Protein AF-A0A3C1YUH9-F1 (afdb_monomer)

Radius of gyration: 12.73 Å; Cα contacts (8 Å, |Δi|>4): 147; chains: 1; bounding box: 24×30×37 Å

Sequence (90 aa):
ECKTANGLSVAFIGALDNGRTVRSLTYLLSKFDRIKFYFIAPREMQVKPDILAYLDKYKVSYELASDPSKIISQVDVVYQTRIDRERLQR

Solvent-accessible surface area (backbone atoms only — not comparable to full-atom values): 5260 Å² total; per-residue (Å²): 134,83,91,61,78,55,59,41,30,39,33,39,38,34,41,38,54,80,26,64,63,59,53,53,49,49,62,59,50,67,76,40,55,69,38,33,41,33,47,28,19,53,83,93,26,33,67,50,68,70,59,52,53,49,31,58,75,70,71,47,49,68,48,81,38,69,65,56,83,81,48,64,86,72,40,79,39,80,49,76,47,74,63,65,68,77,72,71,74,109

pLDDT: mean 88.39, std 10.47, range [45.03, 97.06]

Nearest PDB structures (foldseek):
  6ys6-assembly1_A  TM=9.642E-01  e=3.707E-09  Arabidopsis thaliana
  6yy1-assembly1_B  TM=9.592E-01  e=3.707E-09  Arabidopsis thaliana
  6yw9-assembly1_B  TM=9.325E-01  e=4.521E-09  Arabidopsis thaliana
  6yvb-assembly2_D  TM=9.627E-01  e=8.757E-09  Arabidopsis thaliana
  6kj9-assembly2_F  TM=9.530E-01  e=1.080E-07  Escherichia coli K-12

Secondary structure (DSSP, 8-state):
----STT-EEEEES--TT-HHHHHHHHHHTTSTT-EEEEE--GGGPPPHHHHHHHHHTT-EEEEES--TTTGGG-SEEEEPP--HHHH--

Mean predicted aligned error: 4.74 Å

Structure (mmCIF, N/CA/C/O backbone):
data_AF-A0A3C1YUH9-F1
#
_entry.id   AF-A0A3C1YUH9-F1
#
loop_
_atom_site.group_PDB
_atom_site.id
_atom_site.type_symbol
_atom_site.label_atom_id
_atom_site.label_alt_id
_atom_site.label_comp_id
_atom_site.label_asym_id
_atom_site.label_entity_id
_atom_site.label_seq_id
_atom_site.pdbx_PDB_ins_code
_atom_site.Cartn_x
_atom_site.Cartn_y
_atom_site.Cartn_z
_atom_site.occupancy
_atom_site.B_iso_or_equiv
_atom_site.auth_seq_id
_atom_site.auth_comp_id
_atom_site.auth_asym_id
_atom_site.auth_atom_id
_atom_site.pdbx_PDB_model_num
ATOM 1 N N . GLU A 1 1 ? -6.089 17.015 9.839 1.00 45.03 1 GLU A N 1
ATOM 2 C CA . GLU A 1 1 ? -5.159 16.384 10.802 1.00 45.03 1 GLU A CA 1
ATOM 3 C C . GLU A 1 1 ? -5.676 14.993 11.161 1.00 45.03 1 GLU A C 1
ATOM 5 O O . GLU A 1 1 ? -6.819 14.891 11.594 1.00 45.03 1 GLU A O 1
ATOM 10 N N . CYS A 1 2 ? -4.888 13.933 10.952 1.00 54.47 2 CYS A N 1
ATOM 11 C CA . CYS A 1 2 ? -5.260 12.572 11.365 1.00 54.47 2 CYS A CA 1
ATOM 12 C C . CYS A 1 2 ? -4.856 12.366 12.833 1.00 54.47 2 CYS A C 1
ATOM 14 O O . CYS A 1 2 ? -3.671 12.397 13.150 1.00 54.47 2 CYS A O 1
ATOM 16 N N . LYS A 1 3 ? -5.829 12.209 13.739 1.00 62.06 3 LYS A N 1
ATOM 17 C CA . LYS A 1 3 ? -5.590 12.166 15.198 1.00 62.06 3 LYS A CA 1
ATOM 18 C C . LYS A 1 3 ? -5.169 10.786 15.725 1.00 62.06 3 LYS A C 1
ATOM 20 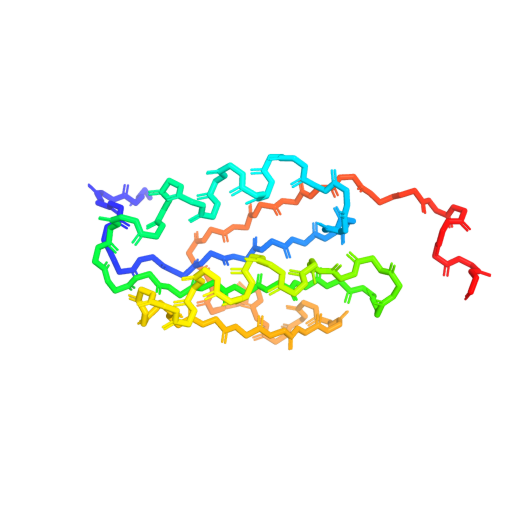O O . LYS A 1 3 ? -4.676 10.700 16.845 1.00 62.06 3 LYS A O 1
ATOM 25 N N . THR A 1 4 ? -5.351 9.718 14.946 1.00 75.19 4 THR A N 1
ATOM 26 C CA . THR A 1 4 ? -4.966 8.344 15.303 1.00 75.19 4 THR A CA 1
ATOM 27 C C . THR A 1 4 ? -4.495 7.594 14.055 1.00 75.19 4 THR A C 1
ATOM 29 O O . THR A 1 4 ? -4.927 7.898 12.945 1.00 75.19 4 THR A O 1
ATOM 32 N N . ALA A 1 5 ? -3.591 6.627 14.226 1.00 74.44 5 ALA A N 1
ATOM 33 C CA . ALA A 1 5 ? -3.120 5.793 13.119 1.00 74.44 5 ALA A CA 1
ATOM 34 C C . ALA A 1 5 ? -4.078 4.635 12.787 1.00 74.44 5 ALA A C 1
ATOM 36 O O . ALA A 1 5 ? -3.909 4.000 11.758 1.00 74.44 5 ALA A O 1
ATOM 37 N N . ASN A 1 6 ? -5.083 4.368 13.627 1.00 82.44 6 ASN A N 1
ATOM 38 C CA . ASN A 1 6 ? -6.053 3.293 13.418 1.00 82.44 6 ASN A CA 1
ATOM 39 C C . ASN A 1 6 ? -7.131 3.704 12.409 1.00 82.44 6 ASN A C 1
ATOM 41 O O . ASN A 1 6 ? -7.660 4.810 12.483 1.00 82.44 6 ASN A O 1
ATOM 45 N N . GLY A 1 7 ? -7.532 2.775 11.541 1.00 88.69 7 GLY A N 1
ATOM 46 C CA . GLY A 1 7 ? -8.591 2.994 10.553 1.00 88.69 7 GLY A CA 1
ATOM 47 C C . GLY A 1 7 ? -8.152 3.744 9.297 1.00 88.69 7 GLY A C 1
ATOM 48 O O . GLY A 1 7 ? -9.014 4.119 8.510 1.00 88.69 7 GLY A O 1
ATOM 49 N N . LEU A 1 8 ? -6.849 3.984 9.115 1.00 91.75 8 LEU A N 1
ATOM 50 C CA . LEU A 1 8 ? -6.341 4.742 7.975 1.00 91.75 8 LEU A CA 1
ATOM 51 C C . LEU A 1 8 ? -6.362 3.928 6.679 1.00 91.75 8 LEU A C 1
ATOM 53 O O . LEU A 1 8 ? -5.930 2.772 6.626 1.00 91.75 8 LEU A O 1
ATOM 57 N N . SER A 1 9 ? -6.770 4.597 5.608 1.00 94.00 9 SER A N 1
ATOM 58 C CA . SER A 1 9 ? -6.588 4.161 4.229 1.00 94.00 9 SER A CA 1
ATOM 59 C C . SER A 1 9 ? -5.359 4.839 3.626 1.00 94.00 9 SER A C 1
ATOM 61 O O . SER A 1 9 ? -5.303 6.065 3.523 1.00 94.00 9 SER A O 1
ATOM 63 N N . VAL A 1 10 ? -4.363 4.050 3.221 1.00 95.06 10 VAL A N 1
ATOM 64 C CA . VAL A 1 10 ? -3.059 4.552 2.760 1.00 95.06 10 VAL A CA 1
ATOM 65 C C . VAL A 1 10 ? -2.783 4.108 1.330 1.00 95.06 10 VAL A C 1
ATOM 67 O O . VAL A 1 10 ? -2.704 2.913 1.050 1.00 95.06 10 VAL A O 1
ATOM 70 N N . ALA A 1 11 ? -2.590 5.070 0.430 1.00 96.12 11 ALA A N 1
ATOM 71 C CA . ALA A 1 11 ? -2.179 4.833 -0.948 1.00 96.12 11 ALA A CA 1
ATOM 72 C C . ALA A 1 11 ? -0.666 4.980 -1.116 1.00 96.12 11 ALA A C 1
ATOM 74 O O . ALA A 1 11 ? -0.101 6.033 -0.834 1.00 96.12 11 ALA A O 1
ATOM 75 N N . PHE A 1 12 ? -0.022 3.954 -1.659 1.00 95.56 12 PHE A N 1
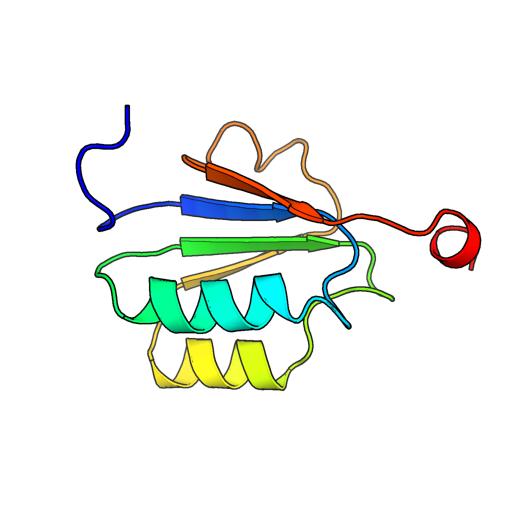ATOM 76 C CA . PHE A 1 12 ? 1.340 4.007 -2.167 1.00 95.56 12 PHE A CA 1
ATOM 77 C C . PHE A 1 12 ? 1.308 4.183 -3.680 1.00 95.56 12 PHE A C 1
ATOM 79 O O . PHE A 1 12 ? 0.759 3.333 -4.375 1.00 95.56 12 PHE A O 1
ATOM 86 N N . ILE A 1 13 ? 1.904 5.261 -4.191 1.00 93.50 13 ILE A N 1
ATOM 87 C CA . ILE A 1 13 ? 1.910 5.564 -5.628 1.00 93.50 13 ILE A CA 1
ATOM 88 C C . ILE A 1 13 ? 3.348 5.634 -6.125 1.00 93.50 13 ILE A C 1
ATOM 90 O O . ILE A 1 13 ? 4.096 6.505 -5.686 1.00 93.50 13 ILE A O 1
ATOM 94 N N . GLY A 1 14 ? 3.728 4.765 -7.061 1.00 90.88 14 GLY A N 1
ATOM 95 C CA . GLY A 1 14 ? 4.985 4.902 -7.797 1.00 90.88 14 GLY A CA 1
ATOM 96 C C . GLY A 1 14 ? 5.716 3.595 -8.082 1.00 90.88 14 GLY A C 1
ATOM 97 O O . GLY A 1 14 ? 5.086 2.598 -8.414 1.00 90.88 14 GLY A O 1
ATOM 98 N N . ALA A 1 15 ? 7.051 3.596 -7.996 1.00 91.12 15 ALA A N 1
ATOM 99 C CA . ALA A 1 15 ? 7.850 2.379 -8.118 1.00 91.12 15 ALA A CA 1
ATOM 100 C C . ALA A 1 15 ? 7.859 1.629 -6.774 1.00 91.12 15 ALA A C 1
ATOM 102 O O . ALA A 1 15 ? 8.488 2.075 -5.807 1.00 91.12 15 ALA A O 1
ATOM 103 N N . LEU A 1 16 ? 7.121 0.520 -6.689 1.00 92.50 16 LEU A N 1
ATOM 104 C CA . LEU A 1 16 ? 6.872 -0.225 -5.446 1.00 92.50 16 LEU A CA 1
ATOM 105 C C . LEU A 1 16 ? 7.704 -1.512 -5.344 1.00 92.50 16 LEU A C 1
ATOM 107 O O . LEU A 1 16 ? 7.969 -1.988 -4.241 1.00 92.50 16 LEU A O 1
ATOM 111 N N . ASP A 1 17 ? 8.187 -2.036 -6.467 1.00 89.44 17 ASP A N 1
ATOM 112 C CA . ASP A 1 17 ? 9.008 -3.248 -6.560 1.00 89.44 17 ASP A CA 1
ATOM 113 C C . ASP A 1 17 ? 10.326 -3.163 -5.765 1.00 89.44 17 ASP A C 1
ATOM 115 O O . ASP A 1 17 ? 10.747 -4.133 -5.125 1.00 89.44 17 ASP A O 1
ATOM 119 N N . ASN A 1 18 ? 10.949 -1.981 -5.767 1.00 83.62 18 ASN A N 1
ATOM 120 C CA . ASN A 1 18 ? 12.188 -1.672 -5.043 1.00 83.62 18 ASN A CA 1
ATOM 121 C C . ASN A 1 18 ? 11.975 -0.687 -3.882 1.00 83.62 18 ASN A C 1
ATOM 123 O O . ASN A 1 18 ? 12.936 -0.221 -3.261 1.00 83.62 18 ASN A O 1
ATOM 127 N N . GLY A 1 19 ? 10.719 -0.365 -3.565 1.00 78.69 19 GLY A N 1
ATOM 128 C CA . GLY A 1 19 ? 10.346 0.604 -2.541 1.00 78.69 19 GLY A CA 1
ATOM 129 C C . GLY A 1 19 ? 10.649 0.108 -1.127 1.00 78.69 19 GLY A C 1
ATOM 130 O O . GLY A 1 19 ? 9.745 -0.310 -0.407 1.00 78.69 19 GLY A O 1
ATOM 131 N N . ARG A 1 20 ? 11.911 0.195 -0.682 1.00 86.75 20 ARG A N 1
ATOM 132 C CA . ARG A 1 20 ? 12.310 -0.132 0.705 1.00 86.75 20 ARG A CA 1
ATOM 133 C C . ARG A 1 20 ? 11.458 0.616 1.733 1.00 86.75 20 ARG A C 1
ATOM 135 O O . ARG A 1 20 ? 11.068 0.039 2.745 1.00 86.75 20 ARG A O 1
ATOM 142 N N . THR A 1 21 ? 11.119 1.871 1.443 1.00 88.62 21 THR A N 1
ATOM 143 C CA . THR A 1 21 ? 10.273 2.685 2.318 1.00 88.62 21 THR A CA 1
ATOM 144 C C . THR A 1 21 ? 8.823 2.212 2.329 1.00 88.62 21 THR A C 1
ATOM 146 O O . THR A 1 21 ? 8.247 2.108 3.404 1.00 88.62 21 THR A O 1
ATOM 149 N N . VAL A 1 22 ? 8.261 1.840 1.171 1.00 91.88 22 VAL A N 1
ATOM 150 C CA . VAL A 1 22 ? 6.907 1.259 1.066 1.00 91.88 22 VAL A CA 1
ATOM 151 C C . VAL A 1 22 ? 6.823 -0.004 1.908 1.00 91.88 22 VAL A C 1
ATOM 153 O O . VAL A 1 22 ? 5.905 -0.161 2.704 1.00 91.88 22 VAL A O 1
ATOM 156 N N . ARG A 1 23 ? 7.833 -0.870 1.800 1.00 93.25 23 ARG A N 1
ATOM 157 C CA . ARG A 1 23 ? 7.933 -2.101 2.581 1.00 93.25 23 ARG A CA 1
ATOM 158 C C . ARG A 1 23 ? 7.983 -1.833 4.085 1.00 93.25 23 ARG A C 1
ATOM 160 O O . ARG A 1 23 ? 7.182 -2.390 4.828 1.00 93.25 23 ARG A O 1
ATOM 167 N N . SER A 1 24 ? 8.899 -0.969 4.525 1.00 93.25 24 SER A N 1
ATOM 168 C CA . SER A 1 24 ? 9.042 -0.617 5.944 1.00 93.25 24 SER A CA 1
ATOM 169 C C . SER A 1 24 ? 7.754 -0.010 6.506 1.00 93.25 24 SER A C 1
ATOM 171 O O . SER A 1 24 ? 7.275 -0.427 7.561 1.00 93.25 24 SER A O 1
ATOM 173 N N . LEU A 1 25 ? 7.145 0.922 5.765 1.00 93.44 25 LEU A N 1
ATOM 174 C CA . LEU A 1 25 ? 5.922 1.587 6.194 1.00 93.44 25 LEU A CA 1
ATOM 175 C C . LEU A 1 25 ? 4.731 0.625 6.217 1.00 93.44 25 LEU A C 1
ATOM 177 O O . LEU A 1 25 ? 3.951 0.663 7.159 1.00 93.44 25 LEU A O 1
ATOM 181 N N . THR A 1 26 ? 4.633 -0.283 5.245 1.00 94.88 26 THR A N 1
ATOM 182 C CA . THR A 1 26 ? 3.610 -1.338 5.224 1.00 94.88 26 THR A CA 1
ATOM 183 C C . THR A 1 26 ? 3.726 -2.230 6.460 1.00 94.88 26 THR A C 1
ATOM 185 O O . THR A 1 26 ? 2.736 -2.445 7.153 1.00 94.88 26 THR A O 1
ATOM 188 N N . TYR A 1 27 ? 4.935 -2.692 6.802 1.00 94.56 27 TYR A N 1
ATOM 189 C CA . TYR A 1 27 ? 5.147 -3.501 8.007 1.00 94.56 27 TYR A CA 1
ATOM 190 C C . TYR A 1 27 ? 4.847 -2.739 9.297 1.00 94.56 27 TYR A C 1
ATOM 192 O O . TYR A 1 27 ? 4.278 -3.309 10.224 1.00 94.56 27 TYR A O 1
ATOM 200 N N . LEU A 1 28 ? 5.204 -1.459 9.384 1.00 94.06 28 LEU A N 1
ATOM 201 C CA . LEU A 1 28 ? 4.889 -0.650 10.558 1.00 94.06 28 LEU A CA 1
ATOM 202 C C . LEU A 1 28 ? 3.378 -0.44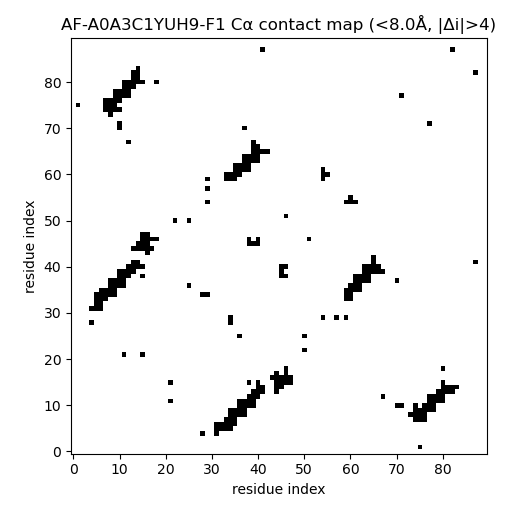8 10.704 1.00 94.06 28 LEU A C 1
ATOM 204 O O . LEU A 1 28 ? 2.824 -0.721 11.766 1.00 94.06 28 LEU A O 1
ATOM 208 N N . LEU A 1 29 ? 2.722 0.005 9.636 1.00 93.81 29 LEU A N 1
ATOM 209 C CA . LEU A 1 29 ? 1.304 0.341 9.648 1.00 93.81 29 LEU A CA 1
ATOM 210 C C . LEU A 1 29 ? 0.419 -0.901 9.797 1.00 93.81 29 LEU A C 1
ATOM 212 O O . LEU A 1 29 ? -0.605 -0.827 10.457 1.00 93.81 29 LEU A O 1
ATOM 216 N N . SER A 1 30 ? 0.848 -2.069 9.314 1.00 93.56 30 SER A N 1
ATOM 217 C CA . SER A 1 30 ? 0.128 -3.338 9.516 1.00 93.56 30 SER A CA 1
ATOM 218 C C 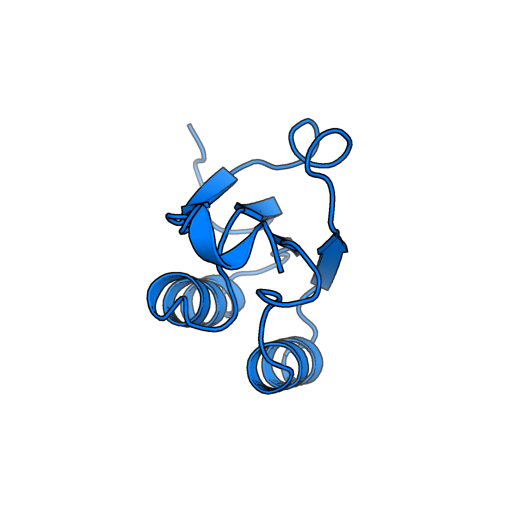. SER A 1 30 ? -0.092 -3.732 10.985 1.00 93.56 30 SER A C 1
ATOM 220 O O . SER A 1 30 ? -0.906 -4.605 11.265 1.00 93.56 30 SER A O 1
ATOM 222 N N . LYS A 1 31 ? 0.633 -3.106 11.923 1.00 92.44 31 LYS A N 1
ATOM 223 C CA . LYS A 1 31 ? 0.489 -3.329 13.369 1.00 92.44 31 LYS A CA 1
ATOM 224 C C . LYS A 1 31 ? -0.639 -2.510 14.002 1.00 92.44 31 LYS A C 1
ATOM 226 O O . LYS A 1 31 ? -0.900 -2.680 15.188 1.00 92.44 31 LYS A O 1
ATOM 231 N N . PHE A 1 32 ? -1.248 -1.600 13.247 1.00 92.88 32 PHE A N 1
ATOM 232 C CA . PHE A 1 32 ? -2.374 -0.784 13.686 1.00 92.88 32 PHE A CA 1
ATOM 233 C C . PHE A 1 32 ? -3.693 -1.404 13.229 1.00 92.88 32 PHE A C 1
ATOM 235 O O . PHE A 1 32 ? -3.752 -2.159 12.256 1.00 92.88 32 PHE A O 1
ATOM 242 N N . ASP A 1 33 ? -4.772 -1.064 13.926 1.00 90.81 33 ASP A N 1
ATOM 243 C CA . ASP A 1 33 ? -6.074 -1.661 13.661 1.00 90.81 33 ASP A CA 1
ATOM 244 C C . ASP A 1 33 ? -6.746 -1.040 12.438 1.00 90.81 33 ASP A C 1
ATOM 246 O O . ASP A 1 33 ? -6.756 0.180 12.263 1.00 90.81 33 ASP A O 1
ATOM 250 N N . ARG A 1 34 ? -7.416 -1.889 11.646 1.00 92.38 34 ARG A N 1
ATOM 251 C CA . ARG A 1 34 ? -8.292 -1.496 10.524 1.00 92.38 34 ARG A CA 1
ATOM 252 C C . ARG A 1 34 ? -7.597 -0.658 9.442 1.00 92.38 34 ARG A C 1
ATOM 254 O O . ARG A 1 34 ? -8.221 0.210 8.843 1.00 92.38 34 ARG A O 1
ATOM 261 N N . ILE A 1 35 ? -6.321 -0.925 9.180 1.00 95.12 35 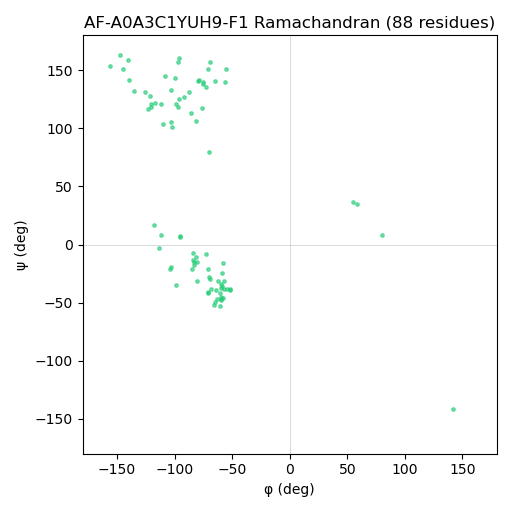ILE A N 1
ATOM 262 C CA . ILE A 1 35 ? -5.605 -0.307 8.060 1.00 95.12 35 ILE A CA 1
ATOM 263 C C . ILE A 1 35 ? -6.024 -0.943 6.739 1.00 95.12 35 ILE A C 1
ATOM 265 O O . ILE A 1 35 ? -6.146 -2.169 6.646 1.00 95.12 35 ILE A O 1
ATOM 269 N N . LYS A 1 36 ? -6.179 -0.109 5.706 1.00 95.69 36 LYS A N 1
ATOM 270 C CA . LYS A 1 36 ? -6.291 -0.559 4.317 1.00 95.69 36 LYS A CA 1
ATOM 271 C C . LYS A 1 36 ? -5.182 0.051 3.465 1.00 95.69 36 LYS A C 1
ATOM 273 O O . LYS A 1 36 ? -5.012 1.268 3.440 1.00 95.69 36 LYS A O 1
ATOM 278 N N . PHE A 1 37 ? -4.448 -0.788 2.741 1.00 96.69 37 PHE A N 1
ATOM 279 C CA . PHE A 1 37 ? -3.418 -0.340 1.802 1.00 96.69 37 PHE A CA 1
ATOM 280 C C . PHE A 1 37 ? -3.921 -0.335 0.360 1.00 96.69 37 PHE A C 1
ATOM 282 O O . PHE A 1 37 ? -4.627 -1.241 -0.069 1.00 96.69 37 PHE A O 1
ATOM 289 N N . TYR A 1 38 ? -3.492 0.647 -0.421 1.00 96.69 38 TYR A N 1
ATOM 290 C CA . TYR A 1 38 ? -3.687 0.677 -1.866 1.00 96.69 38 TYR A CA 1
ATOM 291 C C . TYR A 1 38 ? -2.322 0.801 -2.535 1.00 96.69 38 TYR A C 1
ATOM 293 O O . TYR A 1 38 ? -1.624 1.790 -2.333 1.00 96.69 38 TYR A O 1
ATOM 301 N N . PHE A 1 39 ? -1.920 -0.196 -3.318 1.00 96.19 39 PHE A N 1
ATOM 302 C CA . PHE A 1 39 ? -0.650 -0.188 -4.041 1.00 96.19 39 PHE A CA 1
ATOM 303 C C . PHE A 1 39 ? -0.902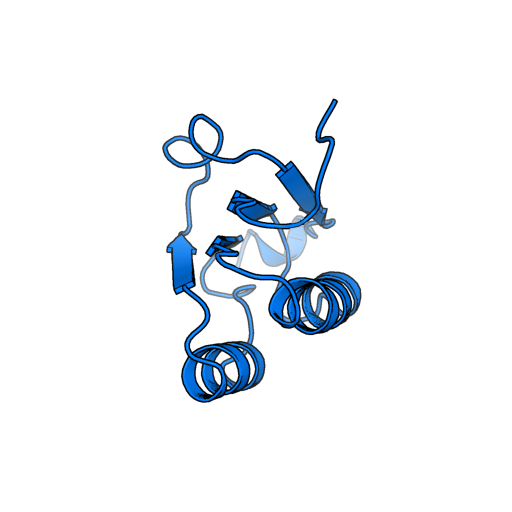 0.158 -5.506 1.00 96.19 39 PHE A C 1
ATOM 305 O O . PHE A 1 39 ? -1.345 -0.678 -6.299 1.00 96.19 39 PHE A O 1
ATOM 312 N N . ILE A 1 40 ? -0.639 1.415 -5.854 1.00 94.50 40 ILE A N 1
ATOM 313 C CA . ILE A 1 40 ? -0.896 1.970 -7.177 1.00 94.50 40 ILE A CA 1
ATOM 314 C C . ILE A 1 40 ? 0.421 2.074 -7.939 1.00 94.50 40 ILE A C 1
ATOM 316 O O . ILE A 1 40 ? 1.253 2.948 -7.679 1.00 94.50 40 ILE A O 1
ATOM 320 N N . ALA A 1 41 ? 0.611 1.166 -8.887 1.00 92.62 41 ALA A N 1
ATOM 321 C CA . ALA A 1 41 ? 1.807 1.116 -9.711 1.00 92.62 41 ALA A CA 1
ATOM 322 C C . ALA A 1 41 ? 1.539 0.400 -11.039 1.00 92.62 41 ALA A C 1
ATOM 324 O O . ALA A 1 41 ? 0.689 -0.496 -11.099 1.00 92.62 41 ALA A O 1
ATOM 325 N N . PRO A 1 42 ? 2.304 0.723 -12.096 1.00 89.69 42 PRO A N 1
ATOM 326 C CA . PRO A 1 42 ? 2.365 -0.112 -13.286 1.00 89.69 42 PRO A CA 1
ATOM 327 C C . PRO A 1 42 ? 2.754 -1.548 -12.928 1.00 89.69 42 PRO A C 1
ATOM 329 O O . PRO A 1 42 ? 3.492 -1.785 -11.969 1.00 89.69 42 PRO A O 1
ATOM 332 N N . ARG A 1 43 ? 2.300 -2.513 -13.735 1.00 89.12 43 ARG A N 1
ATOM 333 C CA . ARG A 1 43 ? 2.511 -3.949 -13.490 1.00 89.12 43 ARG A CA 1
ATOM 334 C C . ARG A 1 43 ? 3.983 -4.304 -13.244 1.00 89.12 43 ARG A C 1
ATOM 336 O O . ARG A 1 43 ? 4.273 -5.114 -12.371 1.00 89.12 43 ARG A O 1
ATOM 343 N N . GLU A 1 44 ? 4.897 -3.679 -13.978 1.00 89.06 44 GLU A N 1
ATOM 344 C CA . GLU A 1 44 ? 6.345 -3.919 -13.896 1.00 89.06 44 GLU A CA 1
ATOM 345 C C . GLU A 1 44 ? 7.003 -3.403 -12.611 1.00 89.06 44 GLU A C 1
ATOM 347 O O . GLU A 1 44 ? 8.093 -3.846 -12.255 1.00 89.06 44 GLU A O 1
ATOM 352 N N . MET A 1 45 ? 6.366 -2.455 -11.921 1.00 90.88 45 MET A N 1
ATOM 353 C CA . MET A 1 45 ? 6.894 -1.842 -10.698 1.00 90.88 45 MET A CA 1
ATOM 354 C C . MET A 1 45 ? 5.997 -2.105 -9.493 1.00 90.88 45 MET A C 1
ATOM 356 O O . MET A 1 45 ? 6.094 -1.403 -8.487 1.00 90.88 45 MET A O 1
ATOM 360 N N . GLN A 1 46 ? 5.107 -3.089 -9.597 1.00 93.88 46 GLN A N 1
ATOM 361 C CA . GLN A 1 46 ? 4.170 -3.423 -8.540 1.00 93.88 46 GLN A CA 1
ATOM 362 C C . GLN A 1 46 ? 4.888 -4.048 -7.334 1.00 93.88 46 GLN A C 1
ATOM 364 O O . GLN A 1 46 ? 5.999 -4.577 -7.428 1.00 93.88 46 GLN A O 1
ATOM 369 N N . VAL A 1 47 ? 4.246 -3.953 -6.172 1.00 94.38 47 VAL A N 1
ATOM 370 C CA . VAL A 1 47 ? 4.736 -4.519 -4.921 1.00 94.38 47 VAL A CA 1
ATOM 371 C C . VAL A 1 47 ? 4.992 -6.023 -5.061 1.00 94.38 47 VAL A C 1
ATOM 373 O O . VAL A 1 47 ? 4.241 -6.755 -5.709 1.00 94.38 47 VAL A O 1
ATOM 376 N N . LYS A 1 48 ? 6.084 -6.496 -4.456 1.00 94.00 48 LYS A N 1
ATOM 377 C CA . LYS A 1 48 ? 6.481 -7.904 -4.538 1.00 94.00 48 LYS A CA 1
ATOM 378 C C . LYS A 1 48 ? 5.541 -8.813 -3.721 1.00 94.00 48 LYS A C 1
ATOM 380 O O . LYS A 1 48 ? 5.017 -8.373 -2.692 1.00 94.00 48 LYS A O 1
ATOM 385 N N . PRO A 1 49 ? 5.365 -10.090 -4.126 1.00 93.50 49 PRO A N 1
ATOM 386 C CA . PRO A 1 49 ? 4.424 -11.017 -3.487 1.00 93.50 49 PRO A CA 1
ATOM 387 C C . PRO A 1 49 ? 4.679 -11.269 -2.001 1.00 93.50 49 PRO A C 1
ATOM 389 O O . PRO A 1 49 ? 3.767 -11.622 -1.268 1.00 93.50 49 PRO A O 1
ATOM 392 N N . ASP A 1 50 ? 5.909 -11.090 -1.536 1.00 94.06 50 ASP A N 1
ATOM 393 C CA . ASP A 1 50 ? 6.279 -11.320 -0.144 1.00 94.06 50 ASP A CA 1
ATOM 394 C C . ASP A 1 50 ? 5.693 -10.276 0.819 1.00 94.06 50 ASP A C 1
ATOM 396 O O . ASP A 1 50 ? 5.425 -10.590 1.978 1.00 94.06 50 ASP A O 1
ATOM 400 N N . ILE A 1 51 ? 5.438 -9.051 0.347 1.00 94.38 51 ILE A N 1
ATOM 401 C CA . ILE A 1 51 ? 4.674 -8.059 1.117 1.00 94.38 51 ILE A CA 1
ATOM 402 C C . ILE A 1 51 ? 3.200 -8.467 1.175 1.00 94.38 51 ILE A C 1
ATOM 404 O O . ILE A 1 51 ? 2.600 -8.396 2.242 1.00 94.38 51 ILE A O 1
ATOM 408 N N . LEU A 1 52 ? 2.632 -8.942 0.064 1.00 95.62 52 LEU A N 1
ATOM 409 C CA . LEU A 1 52 ? 1.235 -9.387 0.009 1.00 95.62 52 LEU A CA 1
ATOM 410 C C . LEU A 1 52 ? 1.001 -10.591 0.923 1.00 95.62 52 LEU A C 1
ATOM 412 O O . LEU A 1 52 ? 0.121 -10.550 1.772 1.00 95.62 52 LEU A O 1
ATOM 416 N N . ALA A 1 53 ? 1.884 -11.588 0.862 1.00 96.56 53 ALA A N 1
ATOM 417 C CA . ALA A 1 53 ? 1.845 -12.755 1.738 1.00 96.56 53 ALA A CA 1
ATOM 418 C C . ALA A 1 53 ? 1.946 -12.379 3.225 1.00 96.56 53 ALA A C 1
ATOM 420 O O . ALA A 1 53 ? 1.322 -13.011 4.079 1.00 96.56 53 ALA A O 1
ATOM 421 N N . TYR A 1 54 ? 2.724 -11.343 3.555 1.00 95.94 54 TYR A N 1
ATOM 422 C CA . TYR A 1 54 ? 2.748 -10.799 4.908 1.00 95.94 54 TYR A CA 1
ATOM 423 C C . TYR A 1 54 ? 1.386 -10.197 5.278 1.00 95.94 54 TYR A C 1
ATOM 425 O O . TYR A 1 54 ? 0.842 -10.532 6.326 1.00 95.94 54 TYR A O 1
ATOM 433 N N . LEU A 1 55 ? 0.806 -9.350 4.426 1.00 96.50 55 LEU A N 1
ATOM 434 C CA . LEU A 1 55 ? -0.501 -8.738 4.688 1.00 96.50 55 LEU A CA 1
ATOM 435 C C . LEU A 1 55 ? -1.611 -9.786 4.829 1.00 96.50 55 LEU A C 1
ATOM 437 O O . LEU A 1 55 ? -2.390 -9.701 5.776 1.00 96.50 55 LEU A O 1
ATOM 441 N N . ASP A 1 56 ? -1.614 -10.817 3.985 1.00 97.06 56 ASP A N 1
ATOM 442 C CA . ASP A 1 56 ? -2.535 -11.954 4.069 1.00 97.06 56 ASP A CA 1
ATOM 443 C C . ASP A 1 56 ? -2.394 -12.697 5.401 1.00 97.06 56 ASP A C 1
ATOM 445 O O . ASP A 1 56 ? -3.384 -12.958 6.090 1.00 97.06 56 ASP A O 1
ATOM 449 N N . LYS A 1 57 ? -1.152 -12.984 5.817 1.00 96.69 57 LYS A N 1
ATOM 450 C CA . LYS A 1 57 ? -0.858 -13.654 7.093 1.00 96.69 57 LYS A CA 1
ATOM 451 C C . LYS A 1 57 ? -1.427 -12.890 8.291 1.00 96.69 57 LYS A C 1
ATOM 453 O O . LYS A 1 57 ? -1.905 -13.517 9.236 1.00 96.69 57 LYS A O 1
ATOM 458 N N . TYR A 1 58 ? -1.371 -11.560 8.260 1.00 95.31 58 TYR A N 1
ATOM 459 C CA . TYR A 1 58 ? -1.890 -10.693 9.322 1.00 95.31 58 TYR A CA 1
ATOM 460 C C . TYR A 1 58 ? -3.317 -10.189 9.058 1.00 95.31 58 TYR A C 1
ATOM 462 O O . TYR A 1 58 ? -3.830 -9.395 9.841 1.00 95.31 58 TYR A O 1
ATOM 470 N N . LYS A 1 59 ? -3.982 -10.680 8.000 1.00 96.00 59 LYS A N 1
ATOM 471 C CA . LYS A 1 59 ? -5.352 -10.313 7.605 1.00 96.00 59 LYS A CA 1
ATOM 472 C C . LYS A 1 59 ? -5.554 -8.803 7.422 1.00 96.00 59 LYS A C 1
ATOM 474 O O . LYS A 1 59 ? -6.611 -8.262 7.748 1.00 96.00 59 LYS A O 1
ATOM 479 N N . VAL A 1 60 ? -4.541 -8.119 6.901 1.00 96.56 60 VAL A N 1
ATOM 480 C CA . VAL A 1 60 ? -4.607 -6.686 6.608 1.00 96.56 60 VAL A CA 1
ATOM 481 C C . VAL A 1 60 ? -5.179 -6.486 5.212 1.00 96.56 60 VAL A C 1
ATOM 483 O O . VAL A 1 60 ? -4.736 -7.115 4.255 1.00 96.56 60 VAL A O 1
ATOM 486 N N . SER A 1 61 ? -6.168 -5.602 5.087 1.00 96.44 61 SER A N 1
ATOM 487 C CA . SER A 1 61 ? -6.827 -5.347 3.806 1.00 96.44 61 SER A CA 1
ATOM 488 C C . SER A 1 61 ? -5.914 -4.570 2.865 1.00 96.44 61 SER A C 1
ATOM 490 O O . SER A 1 61 ? -5.309 -3.569 3.255 1.00 96.44 61 SER A O 1
ATOM 492 N N . TYR A 1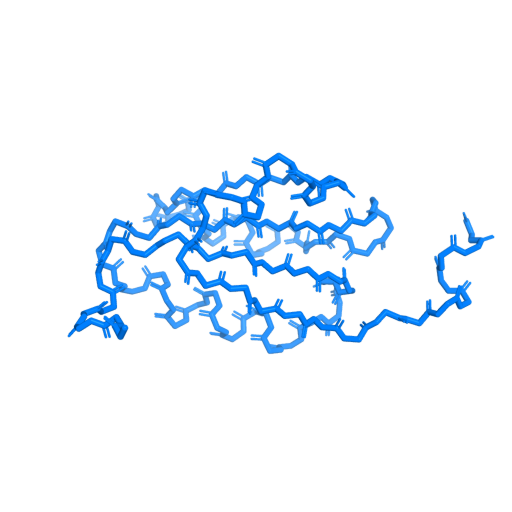 62 ? -5.852 -4.987 1.604 1.00 96.88 62 TYR A N 1
ATOM 493 C CA . TYR A 1 62 ? -5.140 -4.242 0.578 1.00 96.88 62 TYR A CA 1
ATOM 494 C C . TYR A 1 62 ? -5.789 -4.376 -0.799 1.00 96.88 62 TYR A C 1
ATOM 496 O O . TYR A 1 62 ? -6.589 -5.276 -1.042 1.00 96.88 62 TYR A O 1
ATOM 504 N N . GLU A 1 63 ? -5.422 -3.476 -1.704 1.00 96.00 63 GLU A N 1
ATOM 505 C CA . GLU A 1 63 ? -5.860 -3.480 -3.096 1.00 96.00 63 GLU A CA 1
ATOM 506 C C . GLU A 1 63 ? -4.696 -3.101 -4.016 1.00 96.00 63 GLU A C 1
ATOM 508 O O . GLU A 1 63 ? -3.876 -2.243 -3.680 1.00 96.00 63 GLU A O 1
ATOM 513 N N . LEU A 1 64 ? -4.613 -3.755 -5.175 1.00 95.44 64 LEU A N 1
ATOM 514 C CA . LEU A 1 64 ? -3.652 -3.420 -6.222 1.00 95.44 64 LEU A CA 1
ATOM 515 C C . LEU A 1 64 ? -4.371 -2.662 -7.329 1.00 95.44 64 LEU A C 1
ATOM 517 O O . LEU A 1 64 ? -5.411 -3.107 -7.811 1.00 95.44 64 LEU A O 1
ATOM 521 N N . ALA A 1 65 ? -3.785 -1.559 -7.775 1.00 93.50 65 ALA A N 1
ATOM 522 C CA . ALA A 1 65 ? -4.311 -0.779 -8.882 1.00 93.50 65 ALA A CA 1
ATOM 523 C C . ALA A 1 65 ? -3.179 -0.267 -9.774 1.00 93.50 65 ALA A C 1
ATOM 525 O O . ALA A 1 65 ? -2.025 -0.172 -9.360 1.00 93.50 65 ALA A O 1
ATOM 526 N N . SER A 1 66 ? -3.514 0.071 -11.013 1.00 89.75 66 SER A N 1
ATOM 527 C CA . SER A 1 66 ? -2.596 0.715 -11.959 1.00 89.75 66 SER A CA 1
ATOM 528 C C . SER A 1 66 ? -2.867 2.210 -12.119 1.00 89.75 66 SER A C 1
ATOM 530 O O . SER A 1 66 ? -1.987 2.934 -12.571 1.00 89.75 66 SER A O 1
ATOM 532 N N . ASP A 1 67 ? -4.066 2.668 -11.747 1.00 86.31 67 ASP A N 1
ATOM 533 C CA . ASP A 1 67 ? -4.508 4.051 -11.907 1.00 86.31 67 ASP A CA 1
ATOM 534 C C . ASP A 1 67 ? -4.985 4.635 -10.566 1.00 86.31 67 ASP A C 1
ATOM 536 O O . ASP A 1 67 ? -5.779 3.998 -9.864 1.00 86.31 67 ASP A O 1
ATOM 540 N N . PRO A 1 68 ? -4.522 5.838 -10.190 1.00 85.88 68 PRO A N 1
ATOM 541 C CA . PRO A 1 68 ? -4.864 6.432 -8.907 1.00 85.88 68 PRO A CA 1
ATOM 542 C C . PRO A 1 68 ? -6.208 7.182 -8.893 1.00 85.88 68 PRO A C 1
ATOM 544 O O . PRO A 1 68 ? -6.701 7.492 -7.808 1.00 85.88 68 PRO A O 1
ATOM 547 N N . SER A 1 69 ? -6.823 7.483 -10.043 1.00 85.50 69 SER A N 1
ATOM 548 C CA . SER A 1 69 ? -7.912 8.471 -10.164 1.00 85.50 69 SER A CA 1
ATOM 549 C C . SER A 1 69 ? -9.139 8.129 -9.321 1.00 85.50 69 SER A C 1
ATOM 551 O O . SER A 1 69 ? -9.795 9.019 -8.788 1.00 85.50 69 SER A O 1
ATOM 553 N N . LYS A 1 70 ? -9.450 6.837 -9.167 1.00 81.56 70 LYS A N 1
ATOM 554 C CA . LYS A 1 70 ? -10.598 6.376 -8.366 1.00 81.56 70 LYS A CA 1
ATOM 555 C C . LYS A 1 70 ? -10.283 6.234 -6.876 1.00 81.56 70 LYS A C 1
ATOM 557 O O . LYS A 1 70 ? -11.208 6.224 -6.069 1.00 81.56 70 LYS A O 1
ATOM 562 N N . ILE A 1 71 ? -9.004 6.112 -6.520 1.00 87.38 71 ILE A N 1
ATOM 563 C CA . ILE A 1 71 ? -8.550 5.757 -5.169 1.00 87.38 71 ILE A CA 1
ATOM 564 C C . ILE A 1 71 ? -8.136 6.998 -4.380 1.00 87.38 71 ILE A C 1
ATOM 566 O O . ILE A 1 71 ? -8.403 7.059 -3.185 1.00 87.38 71 ILE A O 1
ATOM 570 N N . ILE A 1 72 ? -7.548 8.011 -5.029 1.00 86.12 72 ILE A N 1
ATOM 571 C CA . ILE A 1 72 ? -7.079 9.234 -4.352 1.00 86.12 72 ILE A CA 1
ATOM 572 C C . ILE A 1 72 ? -8.193 9.900 -3.532 1.00 86.12 72 ILE A C 1
ATOM 574 O O . ILE A 1 72 ? -7.936 10.368 -2.429 1.00 86.12 72 ILE A O 1
ATOM 578 N N . SER A 1 73 ? -9.433 9.912 -4.027 1.00 86.44 73 SER A N 1
ATOM 579 C CA . SER A 1 73 ? -10.569 10.519 -3.317 1.00 86.44 73 SER A CA 1
ATOM 580 C C . SER A 1 73 ? -11.064 9.715 -2.106 1.00 86.44 73 SER A C 1
ATOM 582 O O . SER A 1 73 ? -11.930 10.199 -1.385 1.00 86.44 73 SER A O 1
ATOM 584 N N . GLN A 1 74 ? -10.566 8.492 -1.902 1.00 85.44 74 GLN A N 1
ATOM 585 C CA . GLN A 1 74 ? -11.035 7.552 -0.875 1.00 85.44 74 GLN A CA 1
ATOM 586 C C . GLN A 1 74 ? -9.990 7.275 0.215 1.00 85.44 74 GLN A C 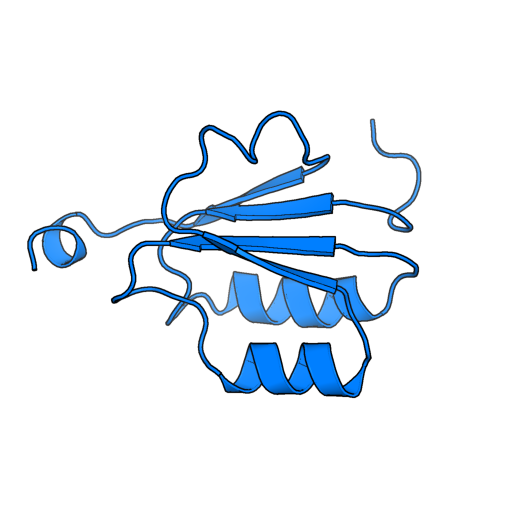1
ATOM 588 O O . GLN A 1 74 ? -10.269 6.510 1.137 1.00 85.44 74 GLN A O 1
ATOM 593 N N . VAL A 1 75 ? -8.781 7.832 0.096 1.00 92.38 75 VAL A N 1
ATOM 594 C CA . VAL A 1 75 ? -7.666 7.553 1.010 1.00 92.38 75 VAL A CA 1
ATOM 595 C C . VAL A 1 75 ? -7.364 8.739 1.913 1.00 92.38 75 VAL A C 1
ATOM 597 O O .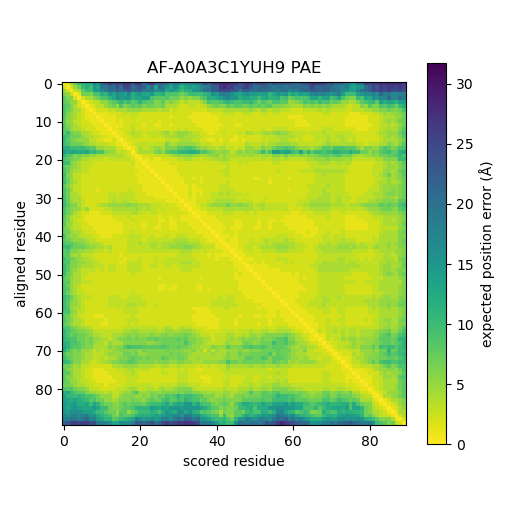 VAL A 1 75 ? -7.437 9.892 1.497 1.00 92.38 75 VAL A O 1
ATOM 600 N N . ASP A 1 76 ? -6.966 8.440 3.145 1.00 92.62 76 ASP A N 1
ATOM 601 C CA . ASP A 1 76 ? -6.586 9.447 4.136 1.00 92.62 76 ASP A CA 1
ATOM 602 C C . ASP A 1 76 ? -5.154 9.944 3.909 1.00 92.62 76 ASP A C 1
ATOM 604 O O . ASP A 1 76 ? -4.818 11.089 4.216 1.00 92.62 76 ASP A O 1
ATOM 608 N N . VAL A 1 77 ? -4.287 9.067 3.389 1.00 92.06 77 VAL A N 1
ATOM 609 C CA . VAL A 1 77 ? -2.859 9.336 3.207 1.00 92.06 77 VAL A CA 1
ATOM 610 C C . VAL A 1 77 ? -2.400 8.866 1.834 1.00 92.06 77 VAL A C 1
ATOM 612 O O . VAL A 1 77 ? -2.630 7.723 1.442 1.00 92.06 77 VAL A O 1
ATOM 615 N N . VAL A 1 78 ? -1.665 9.731 1.136 1.00 93.31 78 VAL A N 1
ATOM 616 C CA . VAL A 1 78 ? -0.950 9.391 -0.097 1.00 93.31 78 VAL A CA 1
ATOM 617 C C . VAL A 1 78 ? 0.551 9.447 0.169 1.00 93.31 78 VAL A C 1
ATOM 619 O O . VAL A 1 78 ? 1.091 10.488 0.535 1.00 93.31 78 VAL A O 1
ATOM 622 N N . TYR A 1 79 ? 1.231 8.323 -0.042 1.00 92.94 79 TYR A N 1
ATOM 623 C CA . TYR A 1 79 ? 2.681 8.209 -0.011 1.00 92.94 79 TYR A CA 1
ATOM 624 C C . TYR A 1 79 ? 3.208 7.964 -1.425 1.00 92.94 79 TYR A C 1
ATOM 626 O O . TYR A 1 79 ? 3.124 6.861 -1.970 1.00 92.94 79 TYR A O 1
ATOM 634 N N . GLN A 1 80 ? 3.760 9.011 -2.028 1.00 90.38 80 GLN A N 1
ATOM 635 C CA . GLN A 1 80 ? 4.289 8.952 -3.383 1.00 90.38 80 GLN A CA 1
ATOM 636 C C . GLN A 1 80 ? 5.782 8.606 -3.373 1.00 90.38 80 GLN A C 1
ATOM 638 O O . GLN A 1 80 ? 6.583 9.267 -2.710 1.00 90.38 80 GLN A O 1
ATOM 643 N N . THR A 1 81 ? 6.169 7.580 -4.130 1.00 87.62 81 THR A N 1
ATOM 644 C CA . THR A 1 81 ? 7.570 7.261 -4.414 1.00 87.62 81 THR A CA 1
ATOM 645 C C . THR A 1 81 ? 7.994 7.848 -5.756 1.00 87.62 81 THR A C 1
ATOM 647 O O . THR A 1 81 ? 7.176 8.189 -6.613 1.00 87.62 81 THR A O 1
ATOM 650 N N . ARG A 1 82 ? 9.309 7.985 -5.948 1.00 85.44 82 ARG A N 1
ATOM 651 C CA . ARG A 1 82 ? 9.865 8.361 -7.250 1.00 85.44 82 ARG A CA 1
ATOM 652 C C . ARG A 1 82 ? 9.586 7.260 -8.271 1.00 85.44 82 ARG A C 1
ATOM 654 O O . ARG A 1 82 ? 9.702 6.079 -7.953 1.00 85.44 82 ARG A O 1
ATOM 661 N N . ILE A 1 83 ? 9.254 7.671 -9.490 1.00 81.25 83 ILE A N 1
ATOM 662 C CA . ILE A 1 83 ? 9.134 6.782 -10.641 1.00 81.25 83 ILE A CA 1
ATOM 663 C C . ILE A 1 83 ? 10.176 7.200 -11.669 1.00 81.25 83 ILE A C 1
ATOM 665 O O . ILE A 1 83 ? 10.169 8.344 -12.129 1.00 81.25 83 ILE A O 1
ATOM 669 N N . ASP A 1 84 ? 11.053 6.274 -12.035 1.00 76.44 84 ASP A N 1
ATOM 670 C CA . ASP A 1 84 ? 12.020 6.503 -13.101 1.00 76.44 84 ASP A CA 1
ATOM 671 C C . ASP A 1 84 ? 11.318 6.398 -14.454 1.00 76.44 84 ASP A C 1
ATOM 673 O O . ASP A 1 84 ? 10.784 5.347 -14.816 1.00 76.44 84 ASP A O 1
ATOM 677 N N . ARG A 1 85 ? 11.316 7.502 -15.211 1.00 73.44 85 ARG A N 1
ATOM 678 C CA . ARG A 1 85 ? 10.625 7.601 -16.509 1.00 73.44 85 ARG A CA 1
ATOM 679 C C . ARG A 1 85 ? 11.078 6.538 -17.509 1.00 73.44 85 ARG A C 1
ATOM 681 O O . ARG A 1 85 ? 10.261 6.086 -18.300 1.00 73.44 85 ARG A O 1
ATOM 688 N N . GLU A 1 86 ? 12.338 6.114 -17.446 1.00 75.56 86 GLU A N 1
ATOM 689 C CA . GLU A 1 86 ? 12.887 5.065 -18.318 1.00 75.56 86 GLU A CA 1
ATOM 690 C C . GLU A 1 86 ? 12.192 3.717 -18.125 1.00 75.56 86 GLU A C 1
ATOM 692 O O . GLU A 1 86 ? 12.037 2.948 -19.068 1.00 75.56 86 GLU A O 1
ATOM 697 N N . ARG A 1 87 ? 11.725 3.439 -16.906 1.00 72.94 87 ARG A N 1
ATOM 698 C CA . ARG A 1 87 ? 11.006 2.205 -16.593 1.00 72.94 87 ARG A CA 1
ATOM 699 C C . ARG A 1 87 ? 9.533 2.263 -17.003 1.00 72.94 87 ARG A C 1
ATOM 701 O O . ARG A 1 87 ? 8.889 1.230 -17.026 1.00 72.94 87 ARG A O 1
ATOM 708 N N . LEU A 1 88 ? 8.992 3.451 -17.287 1.00 67.19 88 LEU A N 1
ATOM 709 C CA . LEU A 1 88 ? 7.604 3.626 -17.734 1.00 67.19 88 LEU A CA 1
ATOM 710 C C . LEU A 1 88 ? 7.419 3.399 -19.239 1.00 67.19 88 LEU A C 1
ATOM 712 O O . LEU A 1 88 ? 6.288 3.269 -19.689 1.00 67.19 88 LEU A O 1
ATOM 716 N N . GLN A 1 89 ? 8.511 3.443 -20.006 1.00 59.78 89 GLN A N 1
ATOM 717 C CA . GLN A 1 89 ? 8.516 3.301 -21.467 1.00 59.78 89 GLN A CA 1
ATOM 718 C C . GLN A 1 89 ? 8.806 1.862 -21.928 1.00 59.78 89 GLN A C 1
ATOM 720 O O . GLN A 1 89 ? 9.045 1.648 -23.117 1.00 59.78 89 GLN A O 1
ATOM 725 N N . ARG A 1 90 ? 8.862 0.908 -20.992 1.00 51.06 90 ARG A N 1
ATOM 726 C CA . ARG A 1 90 ? 9.084 -0.515 -21.266 1.00 51.06 90 ARG A CA 1
ATOM 727 C C . ARG A 1 90 ? 7.785 -1.321 -21.320 1.00 51.06 90 ARG A C 1
ATOM 729 O O . ARG A 1 90 ? 6.709 -0.691 -21.427 1.00 51.06 90 ARG A O 1
#

Foldseek 3Di:
DDPDLAQFEEEEAAQACPPPVNLVVLVVSLVHYNYEYEFADDPQRTHDVVSVVVCVVSVHHYYYHPDCPVPVVPGPYYDYDDHDVVVVVD